Protein AF-A0A7K9EI93-F1 (afdb_monomer)

pLDDT: mean 78.33, std 10.98, range [40.56, 89.69]

Nearest PDB structures (foldseek):
  6aci-assembly1_H  TM=9.810E-01  e=1.826E-06  Homo sapiens
  3ezq-assembly1_B  TM=9.758E-01  e=1.371E-05  Homo sapiens
  3oq9-assembly1_H  TM=9.757E-01  e=1.520E-05  Homo sapiens
  1e41-assembly1_A  TM=8.326E-01  e=1.202E-04  Homo sapiens
  2yqf-assembly1_A  TM=8.133E-01  e=1.514E-03  Homo sapiens

Secondary structure (DSSP, 8-state):
-GGGGTTTS-HHHHHH--SHHHHHHHHHHTTSS-SS--HHHHHHHHHTT-HHHHHHHHHHHHT-S---TT---SSSHHHHHHHHHH--TTHHHHHHHTT--HHHHHHHHHHSTT-HHHHHHHHHHHHHHHHGGG--HHHHHHHHHHTT-HHHHHHHH-

Mean predicted aligned error: 15.19 Å

Radius of gyration: 21.48 Å; Cα contacts (8 Å, |Δi|>4): 102; chains: 1; bounding box: 47×32×57 Å

Sequence (158 aa):
LKFLCCNKIGKRKLESVRSGGELFTILLEQQDIAKDNVVFLEKMLKSIKREDLVSQLKQFVEEGEVNDPDDQPDMHEKPIEVISNNVGRNWKMLMRKLDLSEVQMDRI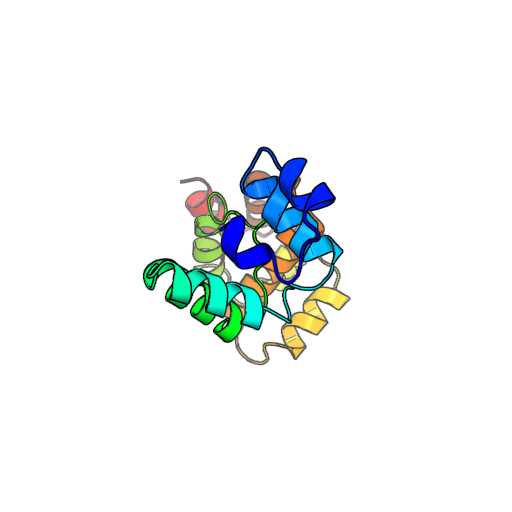VEAYPRDLREQLVQSLREWQRCRGRDAKVTDLIRALRGCEMNLVADKVEQ

Structure (mmCIF, N/CA/C/O backbone):
data_AF-A0A7K9EI93-F1
#
_entry.id   AF-A0A7K9EI93-F1
#
loop_
_atom_site.group_PDB
_atom_site.id
_atom_site.type_symbol
_atom_site.label_atom_id
_atom_site.label_alt_id
_atom_site.label_comp_id
_atom_site.label_asym_id
_atom_site.label_entity_id
_atom_site.label_seq_id
_atom_site.pdbx_PDB_ins_code
_atom_site.Cartn_x
_atom_site.Cartn_y
_atom_site.Cartn_z
_atom_site.occupancy
_atom_site.B_iso_or_equiv
_atom_site.auth_seq_id
_atom_site.auth_comp_id
_atom_site.auth_asym_id
_atom_site.auth_atom_id
_atom_site.pdbx_PDB_model_num
ATOM 1 N N . LEU A 1 1 ? -24.570 1.991 22.392 1.00 75.38 1 LEU A N 1
ATOM 2 C CA . LEU A 1 1 ? -23.432 1.039 22.452 1.00 75.38 1 LEU A CA 1
ATOM 3 C C . LEU A 1 1 ? -23.070 0.663 23.881 1.00 75.38 1 LEU A C 1
ATOM 5 O O . LEU A 1 1 ? -23.164 -0.508 24.199 1.00 75.38 1 LEU A O 1
ATOM 9 N N . LYS A 1 2 ? -22.782 1.628 24.766 1.00 75.31 2 LYS A N 1
ATOM 10 C CA . LYS A 1 2 ? -22.433 1.392 26.183 1.00 75.31 2 LYS A CA 1
ATOM 11 C C . LYS A 1 2 ? -23.310 0.335 26.889 1.00 75.31 2 LYS A C 1
ATOM 13 O O . LYS A 1 2 ? -22.784 -0.623 27.437 1.00 75.31 2 LYS A O 1
ATOM 18 N N . PHE A 1 3 ? -24.637 0.436 26.765 1.00 76.88 3 PHE A N 1
ATOM 19 C CA . PHE A 1 3 ? -25.588 -0.529 27.347 1.00 76.88 3 PHE A CA 1
ATOM 20 C C . PHE A 1 3 ? -25.522 -1.948 26.758 1.00 76.88 3 PHE A C 1
ATOM 22 O O . PHE A 1 3 ? -25.797 -2.918 27.457 1.00 76.88 3 PHE A O 1
ATOM 29 N N . LEU A 1 4 ? -25.140 -2.083 25.488 1.00 75.50 4 LEU A N 1
ATOM 30 C CA . LEU A 1 4 ? -24.998 -3.379 24.815 1.00 75.50 4 LEU A CA 1
ATOM 31 C C . LEU A 1 4 ? -23.742 -4.120 25.295 1.00 75.50 4 LEU A C 1
ATOM 33 O O . LEU A 1 4 ? -23.697 -5.347 25.258 1.00 75.50 4 LEU A O 1
ATOM 37 N N . CYS A 1 5 ? -22.756 -3.380 25.810 1.00 75.81 5 CYS A N 1
ATOM 38 C CA . CYS A 1 5 ? -21.527 -3.933 26.367 1.00 75.81 5 CYS A CA 1
ATOM 39 C C . CYS A 1 5 ? -21.642 -4.307 27.854 1.00 75.81 5 CYS A C 1
ATOM 41 O O . CYS A 1 5 ? -20.703 -4.886 28.383 1.00 75.81 5 CYS A O 1
ATOM 43 N N . CYS A 1 6 ? -22.767 -4.046 28.536 1.00 72.62 6 CYS A N 1
ATOM 44 C CA . CYS A 1 6 ? -22.939 -4.336 29.972 1.00 72.62 6 CYS A CA 1
ATOM 45 C C . CYS A 1 6 ? -22.756 -5.817 30.355 1.00 72.62 6 CYS A C 1
ATOM 47 O O . CYS A 1 6 ? -22.431 -6.109 31.501 1.00 72.62 6 CYS A O 1
ATOM 49 N N . ASN A 1 7 ? -22.984 -6.746 29.420 1.00 73.00 7 ASN A N 1
ATOM 50 C CA . ASN A 1 7 ? -22.792 -8.184 29.653 1.00 73.00 7 ASN A CA 1
ATOM 51 C C . ASN A 1 7 ? -21.321 -8.624 29.557 1.00 73.00 7 ASN A C 1
ATOM 53 O O . ASN A 1 7 ? -20.992 -9.728 29.977 1.00 73.00 7 ASN A O 1
ATOM 57 N N . LYS A 1 8 ? -20.451 -7.788 28.978 1.00 73.19 8 LYS A N 1
ATOM 58 C CA . LYS A 1 8 ? -19.032 -8.088 28.727 1.00 73.19 8 LYS A CA 1
ATOM 59 C C . LYS A 1 8 ? -18.101 -7.198 29.549 1.00 73.19 8 LYS A C 1
ATOM 61 O O . LYS A 1 8 ? -17.145 -7.669 30.156 1.00 73.19 8 LYS A O 1
ATOM 66 N N . ILE A 1 9 ? -18.448 -5.920 29.657 1.00 79.06 9 ILE A N 1
ATOM 67 C CA . ILE A 1 9 ? -17.727 -4.913 30.426 1.00 79.06 9 ILE A CA 1
ATOM 68 C C . ILE A 1 9 ? -18.451 -4.704 31.757 1.00 79.06 9 ILE A C 1
ATOM 70 O O . ILE A 1 9 ? -19.620 -4.314 31.799 1.00 79.06 9 ILE A O 1
ATOM 74 N N . GLY A 1 10 ? -17.740 -4.922 32.863 1.00 79.81 10 GLY A N 1
ATOM 75 C CA . GLY A 1 10 ? -18.282 -4.697 34.203 1.00 79.81 10 GLY A CA 1
ATOM 76 C C . GLY A 1 10 ? -18.684 -3.234 34.436 1.00 79.81 10 GLY A C 1
ATOM 77 O O . GLY A 1 10 ? -17.993 -2.315 33.993 1.00 79.81 10 GLY A O 1
ATOM 78 N N . LYS A 1 11 ? -19.770 -3.012 35.195 1.00 77.25 11 LYS A N 1
ATOM 79 C CA . LYS A 1 11 ? -20.369 -1.682 35.455 1.00 77.25 11 LYS A CA 1
ATOM 80 C C . LYS A 1 11 ? -19.353 -0.591 35.819 1.00 77.25 11 LYS A C 1
ATOM 82 O O . LYS A 1 11 ? -19.435 0.501 35.274 1.00 77.25 11 LYS A O 1
ATOM 87 N N . ARG A 1 12 ? -18.357 -0.900 36.660 1.00 79.12 12 ARG A N 1
ATOM 88 C CA . ARG A 1 12 ? -17.313 0.054 37.084 1.00 79.12 12 ARG A CA 1
ATOM 89 C C . ARG A 1 12 ? -16.453 0.560 35.916 1.00 79.12 12 ARG A C 1
ATOM 91 O O . ARG A 1 12 ? -16.216 1.757 35.816 1.00 79.12 12 ARG A O 1
ATOM 98 N N . LYS A 1 13 ? -16.010 -0.339 35.025 1.00 76.75 13 LYS A N 1
ATOM 99 C CA . LYS A 1 13 ? -15.254 0.026 33.809 1.00 76.75 13 LYS A CA 1
ATOM 100 C C . LYS A 1 13 ? -16.143 0.741 32.804 1.00 76.75 13 LYS A C 1
ATOM 102 O O . LYS A 1 13 ? -15.698 1.643 32.109 1.00 76.75 13 LYS A O 1
ATOM 107 N N . LEU A 1 14 ? -17.410 0.350 32.730 1.00 79.25 14 LEU A N 1
ATOM 108 C CA . LEU A 1 14 ? -18.353 1.006 31.847 1.00 79.25 14 LEU A CA 1
ATOM 109 C C . LEU A 1 14 ? -18.559 2.463 32.284 1.00 79.25 14 LEU A C 1
ATOM 111 O O . LEU A 1 14 ? -18.463 3.361 31.461 1.00 79.25 14 LEU A O 1
ATOM 115 N N . GLU A 1 15 ? -18.770 2.736 33.570 1.00 80.81 15 GLU A N 1
ATOM 116 C CA . GLU A 1 15 ? -18.929 4.102 34.089 1.00 80.81 15 GLU A CA 1
ATOM 117 C C . GLU A 1 15 ? -17.720 5.003 33.813 1.00 80.81 15 GLU A C 1
ATOM 119 O O . GLU A 1 15 ? -17.924 6.171 33.485 1.00 80.81 15 GLU A O 1
ATOM 124 N N . SER A 1 16 ? -16.496 4.463 33.829 1.00 82.69 16 SER A N 1
ATOM 125 C CA . SER A 1 16 ? -15.290 5.236 33.506 1.00 82.69 16 SER A CA 1
ATOM 126 C C . SER A 1 16 ? -15.163 5.632 32.031 1.00 82.69 16 SER A C 1
ATOM 128 O O . SER A 1 16 ? -14.449 6.585 31.742 1.00 82.69 16 SER A O 1
ATOM 130 N N . VAL A 1 17 ? -15.858 4.953 31.111 1.00 82.44 17 VAL A N 1
ATOM 131 C CA . VAL A 1 17 ? -15.813 5.262 29.671 1.00 82.44 17 VAL A CA 1
ATOM 132 C C . VAL A 1 17 ? -16.542 6.571 29.375 1.00 82.44 17 VAL A C 1
ATOM 134 O O . VAL A 1 17 ? -17.765 6.662 29.564 1.00 82.44 17 VAL A O 1
ATOM 137 N N . ARG A 1 18 ? -15.807 7.557 28.853 1.00 79.88 18 ARG A N 1
ATOM 138 C CA . ARG A 1 18 ? -16.308 8.894 28.489 1.00 79.88 18 ARG A CA 1
ATOM 139 C C . ARG A 1 18 ? -16.523 9.067 26.987 1.00 79.88 18 ARG A C 1
ATOM 141 O O . ARG A 1 18 ? -17.350 9.885 26.595 1.00 79.88 18 ARG A O 1
ATOM 148 N N . SER A 1 19 ? -15.832 8.282 26.161 1.00 83.69 19 SER A N 1
ATOM 149 C CA . SER A 1 19 ? -1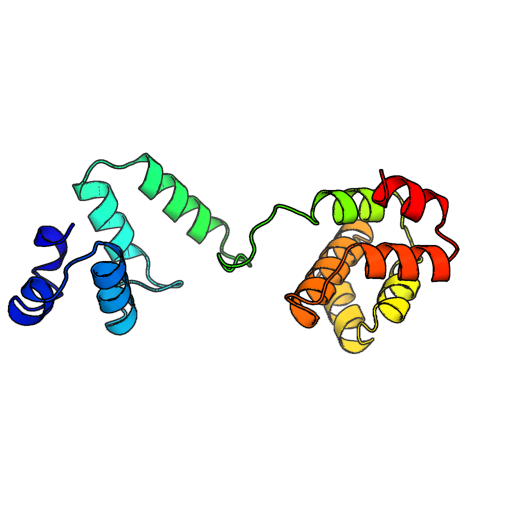5.922 8.337 24.696 1.00 83.69 19 SER A CA 1
ATOM 150 C C . SER A 1 19 ? -16.277 6.982 24.082 1.00 83.69 19 SER A C 1
ATOM 152 O O . SER A 1 19 ? -15.997 5.927 24.646 1.00 83.69 19 SER A O 1
ATOM 154 N N . GLY A 1 20 ? -16.877 7.002 22.888 1.00 78.06 20 GLY A N 1
ATOM 155 C CA . GLY A 1 20 ? -17.092 5.791 22.094 1.00 78.06 20 GLY A CA 1
ATOM 156 C C . GLY A 1 20 ? -15.780 5.087 21.740 1.00 78.06 20 GLY A C 1
ATOM 157 O O . GLY A 1 20 ? -15.738 3.865 21.774 1.00 78.06 20 GLY A O 1
ATOM 158 N N . GLY A 1 21 ? -14.703 5.842 21.488 1.00 80.25 21 GLY A N 1
ATOM 159 C CA . GLY A 1 21 ? -13.379 5.282 21.190 1.00 80.25 21 GLY A CA 1
ATOM 160 C C . GLY A 1 21 ? -12.824 4.444 22.343 1.00 80.25 21 GLY A C 1
ATOM 161 O O . GLY A 1 21 ? -12.456 3.295 22.136 1.00 80.25 21 GLY A O 1
ATOM 162 N N . GLU A 1 22 ? -12.887 4.963 23.573 1.00 82.12 22 GLU A N 1
ATOM 163 C CA . GLU A 1 22 ? -12.467 4.237 24.783 1.00 82.12 22 GLU A CA 1
ATOM 164 C C . GLU A 1 22 ? -13.247 2.928 24.979 1.00 82.12 22 GLU A C 1
ATOM 166 O O . GLU A 1 22 ? -12.691 1.934 25.440 1.00 82.12 22 GLU A O 1
ATOM 171 N N . LEU A 1 23 ? -14.533 2.901 24.603 1.00 84.56 23 LEU A N 1
ATOM 172 C CA . LEU A 1 23 ? -15.333 1.676 24.647 1.00 84.56 23 LEU A CA 1
ATOM 173 C C . LEU A 1 23 ? -14.747 0.600 23.725 1.00 84.56 23 LEU A C 1
ATOM 175 O O . LEU A 1 23 ? -14.643 -0.554 24.132 1.00 84.56 23 LEU A O 1
ATOM 179 N N . PHE A 1 24 ? -14.377 0.973 22.498 1.00 84.19 24 PHE A N 1
ATOM 180 C CA . PHE A 1 24 ? -13.771 0.052 21.536 1.00 84.19 24 PHE A CA 1
ATOM 181 C C . PHE A 1 24 ? -12.357 -0.359 21.951 1.00 84.19 24 PHE A C 1
ATOM 183 O O . PHE A 1 24 ? -12.024 -1.531 21.816 1.00 84.19 24 PHE A O 1
ATOM 190 N N . THR A 1 25 ? -11.568 0.545 22.540 1.00 82.62 25 THR A N 1
ATOM 191 C CA . THR A 1 25 ? -10.257 0.210 23.119 1.00 82.62 25 THR A CA 1
ATOM 192 C C . THR A 1 25 ? -10.383 -0.871 24.190 1.00 82.62 25 THR A C 1
ATOM 194 O O . THR A 1 25 ? -9.671 -1.866 24.132 1.00 82.62 25 THR A O 1
ATOM 197 N N . ILE A 1 26 ? -11.341 -0.746 25.116 1.00 82.88 26 ILE A N 1
ATOM 198 C CA . ILE A 1 26 ? -11.564 -1.767 26.153 1.00 82.88 26 ILE A CA 1
ATOM 199 C C . ILE A 1 26 ? -11.995 -3.103 25.536 1.00 82.88 26 ILE A C 1
ATOM 201 O O . ILE A 1 26 ? -11.544 -4.155 25.979 1.00 82.88 26 ILE A O 1
ATOM 205 N N . LEU A 1 27 ? -12.860 -3.085 24.518 1.00 83.12 27 LEU A N 1
ATOM 206 C CA . LEU A 1 27 ? -13.295 -4.312 23.841 1.00 83.12 27 LEU A CA 1
ATOM 207 C C . LEU A 1 27 ? -12.143 -5.007 23.097 1.00 83.12 27 LEU A C 1
ATOM 209 O O . LEU A 1 27 ? -12.100 -6.236 23.084 1.00 83.12 27 LEU A O 1
ATOM 213 N N . LEU A 1 28 ? -11.215 -4.236 22.519 1.00 81.38 28 LEU A N 1
ATOM 214 C CA . LEU A 1 28 ? -9.986 -4.745 21.900 1.00 81.38 28 LEU A CA 1
ATOM 215 C C . LEU A 1 28 ? -9.041 -5.340 22.952 1.00 81.38 28 LEU A C 1
ATOM 217 O O . LEU A 1 28 ? -8.561 -6.457 22.785 1.00 81.38 28 LEU A O 1
ATOM 221 N N . GLU A 1 29 ? -8.823 -4.639 24.070 1.00 81.12 29 GLU A N 1
ATOM 222 C CA . GLU A 1 29 ? -7.992 -5.122 25.184 1.00 81.12 29 GLU A CA 1
ATOM 223 C C . GLU A 1 29 ? -8.524 -6.426 25.794 1.00 81.12 29 GLU A C 1
ATOM 225 O O . GLU A 1 29 ? -7.748 -7.278 26.221 1.00 81.12 29 GLU A O 1
ATOM 230 N N . GLN A 1 30 ? -9.848 -6.592 25.845 1.00 82.31 30 GLN A N 1
ATOM 231 C CA . GLN A 1 30 ? -10.496 -7.807 26.345 1.00 82.31 30 GLN A CA 1
ATOM 232 C C . GLN A 1 30 ? -10.617 -8.919 25.289 1.00 82.31 30 GLN A C 1
ATOM 234 O O . GLN A 1 30 ? -11.156 -9.977 25.609 1.00 82.31 30 GLN A O 1
ATOM 239 N N . GLN A 1 31 ? -10.132 -8.697 24.058 1.00 76.44 31 GLN A N 1
ATOM 240 C CA . GLN A 1 31 ? -10.287 -9.593 22.899 1.00 76.44 31 GLN A CA 1
ATOM 241 C C . GLN A 1 31 ? -11.748 -9.963 22.574 1.00 76.44 31 GLN A C 1
ATOM 243 O O . GLN A 1 31 ? -12.026 -10.964 21.912 1.00 76.44 31 GLN A O 1
ATOM 248 N N . ASP A 1 32 ? -12.708 -9.146 23.017 1.00 78.62 32 ASP A N 1
ATOM 249 C CA . ASP A 1 32 ? -14.122 -9.319 22.673 1.00 78.62 32 ASP A CA 1
ATOM 250 C C . ASP A 1 32 ? -14.402 -8.866 21.231 1.00 78.62 32 ASP A C 1
ATOM 252 O O . ASP A 1 32 ? -15.351 -9.347 20.608 1.00 78.62 32 ASP A O 1
ATOM 256 N N . ILE A 1 33 ? -13.577 -7.957 20.701 1.00 83.25 33 ILE A N 1
ATOM 257 C CA . ILE A 1 33 ? -13.479 -7.645 19.273 1.00 83.25 33 ILE A CA 1
ATOM 258 C C . ILE A 1 33 ? -12.010 -7.733 18.857 1.00 83.25 33 ILE A C 1
ATOM 260 O O . ILE A 1 33 ? -11.140 -7.232 19.563 1.00 83.25 33 ILE A O 1
ATOM 264 N N . ALA A 1 34 ? -11.729 -8.365 17.724 1.00 75.81 34 ALA A N 1
ATOM 265 C CA . ALA A 1 34 ? -10.391 -8.466 17.147 1.00 75.81 34 ALA A CA 1
ATOM 266 C C . ALA A 1 34 ? -10.487 -8.588 15.619 1.00 75.81 34 ALA A C 1
ATOM 268 O O . ALA A 1 34 ? -11.580 -8.771 15.080 1.00 75.81 34 ALA A O 1
ATOM 269 N N . LYS A 1 35 ? -9.350 -8.491 14.917 1.00 72.06 35 LYS A N 1
ATOM 270 C CA . LYS A 1 35 ? -9.286 -8.607 13.446 1.00 72.06 35 LYS A CA 1
ATOM 271 C C . LYS A 1 35 ? -9.862 -9.939 12.948 1.00 72.06 35 LYS A C 1
ATOM 273 O O . LYS A 1 35 ? -10.528 -9.986 11.924 1.00 72.06 35 LYS A O 1
ATOM 278 N N . ASP A 1 36 ? -9.629 -10.995 13.711 1.00 68.75 36 ASP A N 1
ATOM 279 C CA . ASP A 1 36 ? -10.103 -12.363 13.516 1.00 68.75 36 ASP A CA 1
ATOM 280 C C . ASP A 1 36 ? -11.453 -12.647 14.204 1.00 68.75 36 ASP A C 1
ATOM 282 O O . ASP A 1 36 ? -12.110 -13.642 13.900 1.00 68.75 36 ASP A O 1
ATOM 286 N N . ASN A 1 37 ? -11.908 -11.767 15.103 1.00 75.12 37 ASN A N 1
ATOM 287 C CA . ASN A 1 37 ? -13.144 -11.938 15.864 1.00 75.12 37 ASN A CA 1
ATOM 288 C C . ASN A 1 37 ? -14.026 -10.683 15.827 1.00 75.12 37 ASN A C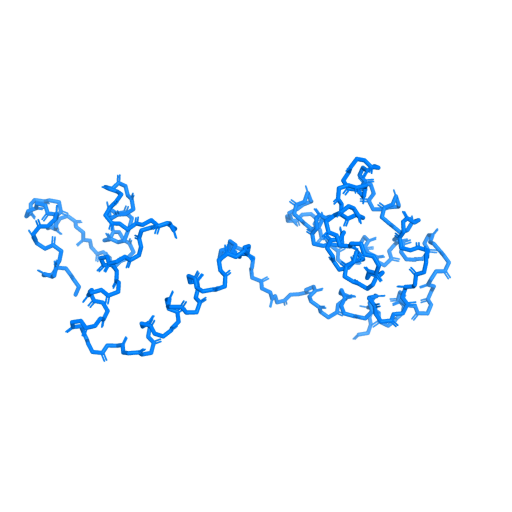 1
ATOM 290 O O . ASN A 1 37 ? -14.042 -9.866 16.751 1.00 75.12 37 ASN A O 1
ATOM 294 N N . VAL A 1 38 ? -14.8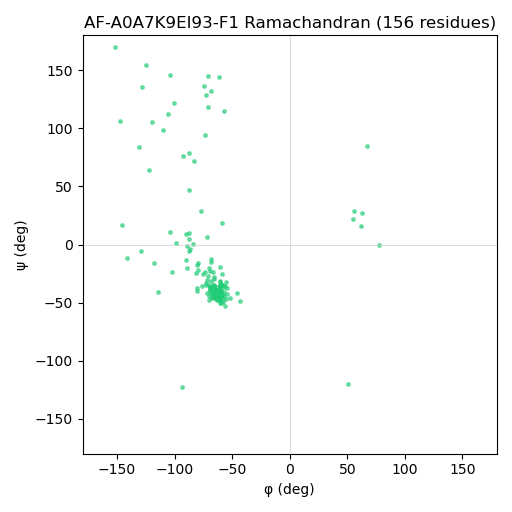25 -10.559 14.767 1.00 82.00 38 VAL A N 1
ATOM 295 C CA . VAL A 1 38 ? -15.780 -9.450 14.596 1.00 82.00 38 VAL A CA 1
ATOM 296 C C . VAL A 1 38 ? -17.220 -9.806 14.981 1.00 82.00 38 VAL A C 1
ATOM 298 O O . VAL A 1 38 ? -18.120 -8.975 14.862 1.00 82.00 38 VAL A O 1
ATOM 301 N N . VAL A 1 39 ? -17.475 -11.032 15.449 1.00 81.94 39 VAL A N 1
ATOM 302 C CA . VAL A 1 39 ? -18.836 -11.564 15.669 1.00 81.94 39 VAL A CA 1
ATOM 303 C C . VAL A 1 39 ? -19.614 -10.708 16.670 1.00 81.94 39 VAL A C 1
ATOM 305 O O . VAL A 1 39 ? -20.800 -10.411 16.492 1.00 81.94 39 VAL A O 1
ATOM 308 N N . PHE A 1 40 ? -18.938 -10.275 17.734 1.00 83.50 40 PHE A N 1
ATOM 309 C CA . PHE A 1 40 ? -19.544 -9.415 18.743 1.00 83.50 40 PHE A CA 1
ATOM 310 C C . PHE A 1 40 ? -19.843 -8.014 18.197 1.00 83.50 40 PHE A C 1
ATOM 312 O O . PHE A 1 40 ? -20.927 -7.476 18.445 1.00 83.50 40 PHE A O 1
ATOM 319 N N . LEU A 1 41 ? -18.915 -7.451 17.417 1.00 84.94 41 LEU A N 1
ATOM 320 C CA . LEU A 1 41 ? -19.081 -6.150 16.778 1.00 84.94 41 LEU A CA 1
ATOM 321 C C . LEU A 1 41 ? -20.267 -6.166 15.807 1.00 84.94 41 LEU A C 1
ATOM 323 O O . LEU A 1 41 ? -21.130 -5.293 15.881 1.00 84.94 41 LEU A O 1
ATOM 327 N N . GLU A 1 42 ? -20.385 -7.207 14.981 1.00 83.81 42 GLU A N 1
ATOM 328 C CA . GLU A 1 42 ? -21.496 -7.377 14.043 1.00 83.81 42 GLU A CA 1
ATOM 329 C C . GLU A 1 42 ? -22.846 -7.438 14.776 1.00 83.81 42 GLU A C 1
ATOM 331 O O . GLU A 1 42 ? -23.800 -6.750 14.407 1.00 83.81 42 GLU A O 1
ATOM 336 N N . LYS A 1 43 ? -22.934 -8.211 15.867 1.00 84.50 43 LYS A N 1
ATOM 337 C CA . LYS A 1 43 ? -24.153 -8.305 16.685 1.00 84.50 43 LYS A CA 1
ATOM 338 C C . LYS A 1 43 ? -24.529 -6.957 17.303 1.00 84.50 43 LYS A C 1
ATOM 340 O O . LYS A 1 43 ? -25.712 -6.608 17.357 1.00 84.50 43 LYS A O 1
ATOM 345 N N . MET A 1 44 ? -23.536 -6.191 17.750 1.00 85.00 44 MET A N 1
ATOM 346 C CA . MET A 1 44 ? -23.744 -4.855 18.301 1.00 85.00 44 MET A CA 1
ATOM 347 C C . MET A 1 44 ? -24.275 -3.892 17.234 1.00 85.00 44 MET A C 1
ATOM 349 O O . MET A 1 44 ? -25.272 -3.211 17.479 1.00 85.00 44 MET A O 1
ATOM 353 N N . LEU A 1 45 ? -23.676 -3.892 16.040 1.00 86.25 45 LEU A N 1
ATOM 354 C CA . LEU A 1 45 ? -24.090 -3.061 14.907 1.00 86.25 45 LEU A CA 1
ATOM 355 C C . LEU A 1 45 ? -25.494 -3.430 14.387 1.00 86.25 45 LEU A C 1
ATOM 357 O O . LEU A 1 45 ? -26.312 -2.547 14.122 1.00 86.25 45 LEU A O 1
ATOM 361 N N . LYS A 1 46 ? -25.837 -4.725 14.361 1.00 85.56 46 LYS A N 1
ATOM 362 C CA . LYS A 1 46 ? -27.205 -5.190 14.064 1.00 85.56 46 LYS A CA 1
ATOM 363 C C . LYS A 1 46 ? -28.217 -4.694 15.096 1.00 85.56 46 LYS A C 1
ATOM 365 O O . LYS A 1 46 ? -29.298 -4.244 14.732 1.00 85.56 46 LYS A O 1
ATOM 370 N N . SER A 1 47 ? -27.870 -4.723 16.386 1.00 84.56 47 SER A N 1
ATOM 371 C CA . SER A 1 47 ? -28.786 -4.283 17.452 1.00 84.56 47 SER A CA 1
ATOM 372 C C . SER A 1 47 ? -29.102 -2.782 17.412 1.00 84.56 47 SER A C 1
ATOM 374 O O . SER A 1 47 ? -30.194 -2.378 17.801 1.00 84.56 47 SER A O 1
ATOM 376 N N . ILE A 1 48 ? -28.182 -1.959 16.895 1.00 84.75 48 ILE A N 1
ATOM 377 C CA . ILE A 1 48 ? -28.406 -0.522 16.674 1.00 84.75 48 ILE A CA 1
ATOM 378 C C . ILE A 1 48 ? -29.047 -0.219 15.308 1.00 84.75 48 ILE A C 1
ATOM 380 O O . ILE A 1 48 ? -29.198 0.953 14.973 1.00 84.75 48 ILE A O 1
ATOM 384 N N . LYS A 1 49 ? -29.410 -1.249 14.525 1.00 81.44 49 LYS A N 1
ATOM 385 C CA . LYS A 1 49 ? -29.969 -1.145 13.165 1.00 81.44 49 LYS A CA 1
ATOM 386 C C . LYS A 1 49 ? -29.098 -0.355 12.175 1.00 81.44 49 LYS A C 1
ATOM 388 O O . LYS A 1 49 ? -29.623 0.240 11.239 1.00 81.44 49 LYS A O 1
ATOM 393 N N . ARG A 1 50 ? -27.776 -0.338 12.366 1.00 81.81 50 ARG A N 1
ATOM 394 C CA . ARG A 1 50 ? -26.835 0.242 11.395 1.00 81.81 50 ARG A CA 1
ATOM 395 C C . ARG A 1 50 ? -26.343 -0.828 10.435 1.00 81.81 50 ARG A C 1
ATOM 397 O O . ARG A 1 50 ? -25.247 -1.365 10.585 1.00 81.81 50 ARG A O 1
ATOM 404 N N . GLU A 1 51 ? -27.206 -1.184 9.492 1.00 79.62 51 GLU A N 1
ATOM 405 C CA . GLU A 1 51 ? -26.906 -2.190 8.466 1.00 79.62 51 GLU A CA 1
ATOM 406 C C . GLU A 1 51 ? -25.809 -1.731 7.493 1.00 79.62 51 GLU A C 1
ATOM 408 O O . GLU A 1 51 ? -25.088 -2.563 6.943 1.00 79.62 51 GLU A O 1
ATOM 413 N N . ASP A 1 52 ? -25.623 -0.415 7.358 1.00 82.88 52 ASP A N 1
ATOM 414 C CA . ASP A 1 52 ? -24.511 0.225 6.654 1.00 82.88 52 ASP A CA 1
ATOM 415 C C . ASP A 1 52 ? -23.158 -0.234 7.217 1.00 82.88 52 ASP A C 1
ATOM 417 O O . ASP A 1 52 ? -22.326 -0.779 6.492 1.00 82.88 52 ASP A O 1
ATOM 421 N N . LEU A 1 53 ? -22.973 -0.118 8.533 1.00 82.38 53 LEU A N 1
ATOM 422 C CA . LEU A 1 53 ? -21.728 -0.511 9.195 1.00 82.38 53 LEU A CA 1
ATOM 423 C C . LEU A 1 53 ? -21.550 -2.032 9.255 1.00 82.38 53 LEU A C 1
ATOM 425 O O . LEU A 1 53 ? -20.426 -2.520 9.233 1.00 82.38 53 LEU A O 1
ATOM 429 N N . VAL A 1 54 ? -22.646 -2.797 9.322 1.00 83.38 54 VAL A N 1
ATOM 430 C CA . VAL A 1 54 ? -22.590 -4.268 9.231 1.00 83.38 54 VAL A CA 1
ATOM 431 C C . VAL A 1 54 ? -22.082 -4.700 7.859 1.00 83.38 54 VAL A C 1
ATOM 433 O O . VAL A 1 54 ? -21.286 -5.629 7.773 1.00 83.38 54 VAL A O 1
ATOM 436 N N . SER A 1 55 ? -22.528 -4.032 6.796 1.00 81.56 55 SER A N 1
ATOM 437 C CA . SER A 1 55 ? -22.100 -4.336 5.429 1.00 81.56 55 SER A CA 1
ATOM 438 C C . SER A 1 55 ? -20.622 -4.002 5.229 1.00 81.56 55 SER A C 1
ATOM 440 O O . SER A 1 55 ? -19.887 -4.840 4.718 1.00 81.56 55 SER A O 1
ATOM 442 N N . GLN A 1 56 ? -20.164 -2.849 5.734 1.00 80.38 56 GLN A N 1
ATOM 443 C CA . GLN A 1 56 ? -18.740 -2.483 5.734 1.00 80.38 56 GLN A CA 1
ATOM 444 C C . GLN A 1 56 ? -17.884 -3.474 6.531 1.00 80.38 56 GLN A C 1
ATOM 446 O O . GLN A 1 56 ? -16.810 -3.863 6.090 1.00 80.38 56 GLN A O 1
ATOM 451 N N . LEU A 1 57 ? -18.369 -3.928 7.690 1.00 81.38 57 LEU A N 1
ATOM 452 C CA . LEU A 1 57 ? -17.659 -4.915 8.502 1.00 81.38 57 LEU A CA 1
ATOM 453 C C . LEU A 1 57 ? -17.561 -6.276 7.802 1.00 81.38 57 LEU A C 1
ATOM 455 O O . LEU A 1 57 ? -16.546 -6.953 7.919 1.00 81.38 57 LEU A O 1
ATOM 459 N N . LYS A 1 58 ? -18.610 -6.688 7.084 1.00 78.25 58 LYS A N 1
ATOM 460 C CA . LYS A 1 58 ? -18.594 -7.925 6.298 1.00 78.25 58 LYS A CA 1
ATOM 461 C C . LYS A 1 58 ? -17.635 -7.832 5.123 1.00 78.25 58 LYS A C 1
ATOM 463 O O . LYS A 1 58 ? -16.851 -8.754 4.962 1.00 78.25 58 LYS A O 1
ATOM 468 N N . GLN A 1 59 ? -17.657 -6.723 4.382 1.00 75.94 59 GLN A N 1
ATOM 469 C CA . GLN A 1 59 ? -16.675 -6.452 3.329 1.00 75.94 59 GLN A CA 1
ATOM 470 C C . GLN A 1 59 ? -15.255 -6.527 3.887 1.00 75.94 59 GLN A C 1
ATOM 472 O O . GLN A 1 59 ? -14.450 -7.275 3.363 1.00 75.94 59 GLN A O 1
ATOM 477 N N . PHE A 1 60 ? -14.987 -5.897 5.033 1.00 73.38 60 PHE A N 1
ATOM 478 C CA . PHE A 1 60 ? -13.677 -5.953 5.687 1.00 73.38 60 PHE A CA 1
ATOM 479 C C . PHE A 1 60 ? -13.210 -7.378 6.053 1.00 73.38 60 PHE A C 1
ATOM 481 O O . PHE A 1 60 ? -12.019 -7.670 6.009 1.00 73.38 60 PHE A O 1
ATOM 488 N N . VAL A 1 61 ? -14.126 -8.275 6.435 1.00 70.75 61 VAL A N 1
ATOM 489 C CA . VAL A 1 61 ? -13.792 -9.680 6.746 1.00 70.75 61 VAL A CA 1
ATOM 490 C C . VAL A 1 61 ? -13.664 -10.538 5.490 1.00 70.75 61 VAL A C 1
ATOM 492 O O . VAL A 1 61 ? -12.830 -11.439 5.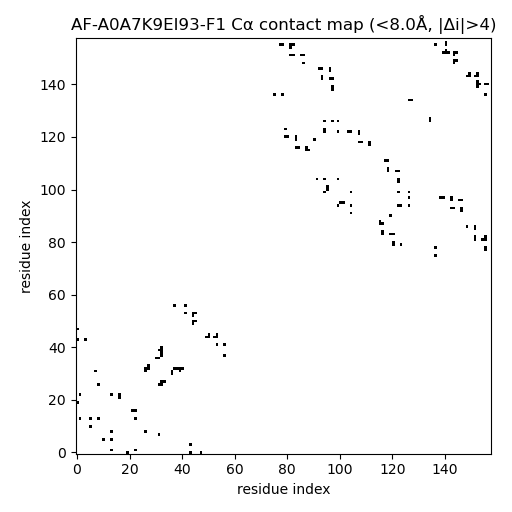445 1.00 70.75 61 VAL A O 1
ATOM 495 N N . GLU A 1 62 ? -14.511 -10.291 4.495 1.00 66.69 62 GLU A N 1
ATOM 496 C CA . GLU A 1 62 ? -14.534 -11.017 3.223 1.00 66.69 62 GLU A CA 1
ATOM 497 C C . GLU A 1 62 ? -13.329 -10.635 2.347 1.00 66.69 62 GLU A C 1
ATOM 499 O O . GLU A 1 62 ? -12.731 -11.494 1.708 1.00 66.69 62 GLU A O 1
ATOM 504 N N . GLU A 1 63 ? -12.875 -9.384 2.440 1.00 59.69 63 GLU A N 1
ATOM 505 C CA . GLU A 1 63 ? -11.609 -8.857 1.911 1.00 59.69 63 GLU A CA 1
ATOM 506 C C . GLU A 1 63 ? -10.401 -9.246 2.789 1.00 59.69 63 GLU A C 1
ATOM 508 O O . GLU A 1 63 ? -9.413 -8.521 2.850 1.00 59.69 63 GLU A O 1
ATOM 513 N N . GLY A 1 64 ? -10.466 -10.386 3.486 1.00 49.97 64 GLY A N 1
ATOM 514 C CA . GLY A 1 64 ? -9.524 -10.872 4.503 1.00 49.97 64 GLY A CA 1
ATOM 515 C C . GLY A 1 64 ? -8.052 -11.069 4.097 1.00 49.97 64 GLY A C 1
ATOM 516 O O . GLY A 1 64 ? -7.317 -11.729 4.830 1.00 49.97 64 GLY A O 1
ATOM 517 N N . GLU A 1 65 ? -7.577 -10.470 3.008 1.00 50.25 65 GLU A N 1
ATOM 518 C CA . GLU A 1 65 ? -6.160 -10.261 2.735 1.00 50.25 65 GLU A CA 1
ATOM 519 C C . GLU A 1 65 ? -5.842 -8.764 2.600 1.00 50.25 65 GLU A C 1
ATOM 521 O O . GLU A 1 65 ? -6.075 -8.126 1.582 1.00 50.25 65 GLU A O 1
ATOM 526 N N . VAL A 1 66 ? -5.205 -8.257 3.661 1.00 48.31 66 VAL A N 1
ATOM 527 C CA . VAL A 1 66 ? -4.396 -7.029 3.697 1.00 48.31 66 VAL A CA 1
ATOM 528 C C . VAL A 1 66 ? -5.167 -5.725 3.495 1.00 48.31 66 VAL A C 1
ATOM 530 O O . VAL A 1 66 ? -5.106 -5.149 2.426 1.00 48.31 66 VAL A O 1
ATOM 533 N N . ASN A 1 67 ? -5.748 -5.174 4.565 1.00 41.97 67 ASN A N 1
ATOM 534 C CA . ASN A 1 67 ? -5.782 -3.718 4.754 1.00 41.97 67 ASN A CA 1
ATOM 535 C C . ASN A 1 67 ? -5.724 -3.390 6.254 1.00 41.97 67 ASN A C 1
ATOM 537 O O . ASN A 1 67 ? -6.663 -3.636 7.014 1.00 41.97 67 ASN A O 1
ATOM 541 N N . ASP A 1 68 ? -4.566 -2.898 6.694 1.00 42.47 68 ASP A N 1
ATOM 542 C CA . ASP A 1 68 ? -4.429 -2.190 7.963 1.00 42.47 68 ASP A CA 1
ATOM 543 C C . ASP A 1 68 ? -5.083 -0.805 7.793 1.00 42.47 68 ASP A C 1
ATOM 545 O O . ASP A 1 68 ? -4.757 -0.105 6.839 1.00 42.47 68 ASP A O 1
ATOM 549 N N . PRO A 1 69 ? -5.990 -0.372 8.683 1.00 45.59 69 PRO A N 1
ATOM 550 C CA . PRO A 1 69 ? -6.715 0.894 8.541 1.00 45.59 69 PRO A CA 1
ATOM 551 C C . PRO A 1 69 ? -5.862 2.161 8.772 1.00 45.59 69 PRO A C 1
ATOM 553 O O . PRO A 1 69 ? -6.417 3.257 8.783 1.00 45.59 69 PRO A O 1
ATOM 556 N N . ASP A 1 70 ? -4.540 2.031 8.952 1.00 44.78 70 ASP A N 1
ATOM 557 C CA . ASP A 1 70 ? -3.586 3.156 8.882 1.00 44.78 70 ASP A CA 1
ATOM 558 C C . ASP A 1 70 ? -3.093 3.412 7.441 1.00 44.78 70 ASP A C 1
ATOM 560 O O . ASP A 1 70 ? -2.419 4.406 7.178 1.00 44.78 70 ASP A O 1
ATOM 564 N N . ASP A 1 71 ? -3.466 2.553 6.483 1.00 46.22 71 ASP A N 1
ATOM 565 C CA . ASP A 1 71 ? -3.229 2.763 5.054 1.00 46.22 71 ASP A CA 1
ATOM 566 C C . ASP A 1 71 ? -4.348 3.655 4.490 1.00 46.22 71 ASP A C 1
ATOM 568 O O . ASP A 1 71 ? -5.273 3.204 3.816 1.00 46.22 71 ASP A O 1
ATOM 572 N N . GLN A 1 72 ? -4.322 4.947 4.838 1.00 40.56 72 GLN A N 1
ATOM 573 C CA . GLN A 1 72 ? -5.100 5.955 4.114 1.00 40.56 72 GLN A CA 1
ATOM 574 C C . GLN A 1 72 ? -4.694 5.916 2.628 1.00 40.56 72 GLN A C 1
ATOM 576 O O . GLN A 1 72 ? -3.569 6.310 2.298 1.00 40.56 72 GLN A O 1
ATOM 581 N N . PRO A 1 73 ? -5.591 5.542 1.700 1.00 44.66 73 PRO A N 1
ATOM 582 C CA . PRO A 1 73 ? -5.298 5.568 0.281 1.00 44.66 73 PRO A CA 1
ATOM 583 C C . PRO A 1 73 ? -5.639 6.967 -0.223 1.00 44.66 73 PRO A C 1
ATOM 585 O O . PRO A 1 73 ? -6.728 7.186 -0.737 1.00 44.66 73 PRO A O 1
ATOM 588 N N . ASP A 1 74 ? -4.776 7.965 -0.008 1.00 43.22 74 ASP A N 1
ATOM 589 C CA . ASP A 1 74 ? -5.125 9.300 -0.530 1.00 43.22 74 ASP A CA 1
ATOM 590 C C . ASP A 1 74 ? -3.972 10.174 -1.025 1.00 43.22 74 ASP A C 1
ATOM 592 O O . ASP A 1 74 ? -4.131 11.371 -1.248 1.00 43.22 74 ASP A O 1
ATOM 596 N N . MET A 1 75 ? -2.794 9.599 -1.288 1.00 48.41 75 MET A N 1
ATOM 597 C CA . MET A 1 75 ? -1.782 10.355 -2.046 1.00 48.41 75 MET A CA 1
ATOM 598 C C . MET A 1 75 ? -0.964 9.557 -3.064 1.00 48.41 75 MET A C 1
ATOM 600 O O . MET A 1 75 ? -0.281 10.165 -3.891 1.00 48.41 75 MET A O 1
ATOM 604 N N . HIS A 1 76 ? -1.020 8.218 -3.061 1.00 54.25 76 HIS A N 1
ATOM 605 C CA . HIS A 1 76 ? -0.092 7.406 -3.865 1.00 54.25 76 HIS A CA 1
ATOM 606 C C . HIS A 1 76 ? -0.719 6.322 -4.759 1.00 54.25 76 HIS A C 1
ATOM 608 O O . HIS A 1 76 ? 0.009 5.762 -5.579 1.00 54.25 76 HIS A O 1
ATOM 614 N N . GLU A 1 77 ? -2.034 6.073 -4.707 1.00 62.97 77 GLU A N 1
ATOM 615 C CA . GLU A 1 77 ? -2.674 5.123 -5.639 1.00 62.97 77 GLU A CA 1
ATOM 616 C C . GLU A 1 77 ? -2.534 5.563 -7.102 1.00 62.97 77 GLU A C 1
ATOM 618 O O . GLU A 1 77 ? -2.186 4.750 -7.956 1.00 62.97 77 GLU A O 1
ATOM 623 N N . LYS A 1 78 ? -2.694 6.863 -7.389 1.00 70.62 78 LYS A N 1
ATOM 624 C CA . LYS A 1 78 ? -2.535 7.406 -8.749 1.00 70.62 78 LYS A CA 1
ATOM 625 C C . LYS A 1 78 ? -1.119 7.177 -9.312 1.00 70.62 78 LYS A C 1
ATOM 627 O O . LYS A 1 78 ? -1.016 6.619 -10.404 1.00 70.62 78 LYS A O 1
ATOM 632 N N . PRO A 1 79 ? -0.024 7.523 -8.596 1.00 75.94 79 PRO A N 1
ATOM 633 C CA . PRO A 1 79 ? 1.329 7.148 -8.998 1.00 75.94 79 PRO A CA 1
ATOM 634 C C . PRO A 1 79 ? 1.494 5.655 -9.276 1.00 75.94 79 PRO A C 1
ATOM 636 O O . PRO A 1 79 ? 2.067 5.296 -10.302 1.00 75.94 79 PRO A O 1
ATOM 639 N N . ILE A 1 80 ? 0.984 4.784 -8.399 1.00 80.50 80 ILE A N 1
ATOM 640 C CA . ILE A 1 80 ? 1.117 3.333 -8.571 1.00 80.50 80 ILE A CA 1
ATOM 641 C C . ILE A 1 80 ? 0.399 2.883 -9.837 1.00 80.50 80 ILE A C 1
ATOM 643 O O . ILE A 1 80 ? 0.997 2.172 -10.640 1.00 80.50 80 ILE A O 1
ATOM 647 N N . GLU A 1 81 ? -0.837 3.316 -10.067 1.00 79.44 81 GLU A N 1
ATOM 648 C CA . GLU A 1 81 ? -1.604 2.936 -11.252 1.00 79.44 81 GLU A CA 1
ATOM 649 C C . GLU A 1 81 ? -0.924 3.412 -12.547 1.00 79.44 81 GLU A C 1
ATOM 651 O O . GLU A 1 81 ? -0.748 2.634 -13.491 1.00 79.44 81 GLU A O 1
ATOM 656 N N . VAL A 1 82 ? -0.461 4.665 -12.576 1.00 83.56 82 VAL A N 1
ATOM 657 C CA . VAL A 1 82 ? 0.270 5.234 -13.718 1.00 83.56 82 VAL A CA 1
ATOM 658 C C . VAL A 1 82 ? 1.551 4.446 -13.988 1.00 83.56 82 VAL A C 1
ATOM 660 O O . VAL A 1 82 ? 1.812 4.077 -15.135 1.00 83.56 82 VAL A O 1
ATOM 663 N N . ILE A 1 83 ? 2.333 4.134 -12.954 1.00 84.25 83 ILE A N 1
ATOM 664 C CA . ILE A 1 83 ? 3.564 3.345 -13.089 1.00 84.25 83 ILE A CA 1
ATOM 665 C C . ILE A 1 83 ? 3.234 1.934 -13.586 1.00 84.25 83 ILE A C 1
ATOM 667 O O . ILE A 1 83 ? 3.849 1.468 -14.540 1.00 84.25 83 ILE A O 1
ATOM 671 N N . SER A 1 84 ? 2.210 1.294 -13.024 1.00 83.12 84 SER A N 1
ATOM 672 C CA . SER A 1 84 ? 1.780 -0.066 -13.378 1.00 83.12 84 SER A CA 1
ATOM 673 C C . SER A 1 84 ? 1.360 -0.204 -14.838 1.00 83.12 84 SER A C 1
ATOM 675 O O . SER A 1 84 ? 1.615 -1.223 -15.473 1.00 83.12 84 SER A O 1
ATOM 677 N N . ASN A 1 85 ? 0.742 0.840 -15.388 1.00 81.62 85 ASN A N 1
ATOM 678 C CA . ASN A 1 85 ? 0.278 0.857 -16.771 1.00 81.62 85 ASN A CA 1
ATOM 679 C C . AS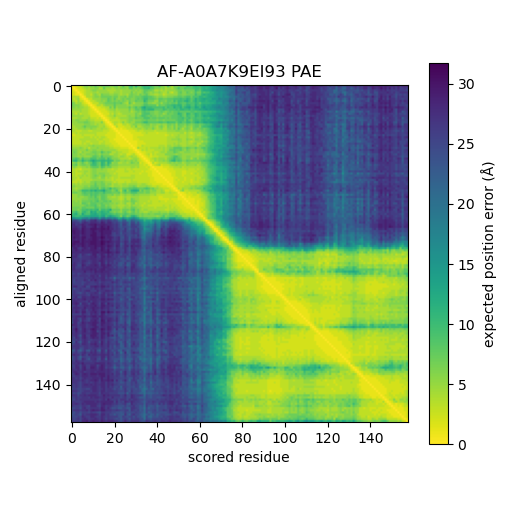N A 1 85 ? 1.390 1.170 -17.785 1.00 81.62 85 ASN A C 1
ATOM 681 O O . ASN A 1 85 ? 1.211 0.923 -18.977 1.00 81.62 85 ASN A O 1
ATOM 685 N N . ASN A 1 86 ? 2.524 1.731 -17.347 1.00 80.19 86 ASN A N 1
ATOM 686 C CA . ASN A 1 86 ? 3.595 2.171 -18.248 1.00 80.19 86 ASN A CA 1
ATOM 687 C C . ASN A 1 86 ? 4.927 1.427 -18.038 1.00 80.19 86 ASN A C 1
ATOM 689 O O . ASN A 1 86 ? 5.792 1.474 -18.914 1.00 80.19 86 ASN A O 1
ATOM 693 N N . VAL A 1 87 ? 5.109 0.725 -16.918 1.00 79.62 87 VAL A N 1
ATOM 694 C CA . VAL A 1 87 ? 6.324 -0.035 -16.607 1.00 79.62 87 VAL A CA 1
ATOM 695 C C . VAL A 1 87 ? 6.058 -1.526 -16.777 1.00 79.62 87 VAL A C 1
ATOM 697 O O . VAL A 1 87 ? 5.307 -2.140 -16.032 1.00 79.62 87 VAL A O 1
ATOM 700 N N . GLY A 1 88 ? 6.697 -2.116 -17.788 1.00 77.88 88 GLY A N 1
ATOM 701 C CA . GLY A 1 88 ? 6.607 -3.547 -18.078 1.00 77.88 88 GLY A CA 1
ATOM 702 C C . GLY A 1 88 ? 7.730 -4.359 -17.426 1.00 77.88 88 GLY A C 1
ATOM 703 O O . GLY A 1 88 ? 7.954 -4.329 -16.221 1.00 77.88 88 GLY A O 1
ATOM 704 N N . ARG A 1 89 ? 8.495 -5.087 -18.248 1.00 79.62 89 ARG A N 1
ATOM 705 C CA . ARG A 1 89 ? 9.519 -6.062 -17.808 1.00 79.62 89 ARG A CA 1
ATOM 706 C C . ARG A 1 89 ? 10.658 -5.485 -16.956 1.00 79.62 89 ARG A C 1
ATOM 708 O O . ARG A 1 89 ? 11.326 -6.240 -16.257 1.00 79.62 89 ARG A O 1
ATOM 715 N N . ASN A 1 90 ? 10.869 -4.171 -16.995 1.00 82.00 90 ASN A N 1
ATOM 716 C CA . ASN A 1 90 ? 11.950 -3.496 -16.274 1.00 82.00 90 ASN A CA 1
ATOM 717 C C . ASN A 1 90 ? 11.567 -3.094 -14.839 1.00 82.00 90 ASN A C 1
ATOM 719 O O . ASN A 1 90 ? 12.327 -2.383 -14.184 1.00 82.00 90 ASN A O 1
ATOM 723 N N . TRP A 1 91 ? 10.424 -3.556 -14.324 1.00 86.69 91 TRP A N 1
ATOM 724 C CA . TRP A 1 91 ? 9.976 -3.252 -12.964 1.00 86.69 91 TRP A CA 1
ATOM 725 C C . TRP A 1 91 ? 10.999 -3.655 -11.888 1.00 86.69 91 TRP A C 1
ATOM 727 O O . TRP A 1 91 ? 11.205 -2.911 -10.935 1.00 86.69 91 TRP A O 1
ATOM 737 N N . LYS A 1 92 ? 11.726 -4.768 -12.071 1.00 86.88 92 LYS A N 1
ATOM 738 C CA . LYS A 1 92 ? 12.784 -5.197 -11.136 1.00 86.88 92 LYS A CA 1
ATOM 739 C C . LYS A 1 92 ? 13.910 -4.168 -11.017 1.00 86.88 92 LYS A C 1
ATOM 741 O O . LYS A 1 92 ? 14.461 -3.966 -9.943 1.00 86.88 92 LYS A O 1
ATOM 746 N N . MET A 1 93 ? 14.242 -3.484 -12.114 1.00 88.06 93 MET A N 1
ATOM 747 C CA . MET A 1 93 ? 15.249 -2.420 -12.103 1.00 88.06 93 MET A CA 1
ATOM 748 C C . MET A 1 93 ? 14.769 -1.212 -11.293 1.00 88.06 93 MET A C 1
ATOM 750 O O . MET A 1 93 ? 15.542 -0.656 -10.515 1.00 88.06 93 MET A O 1
ATOM 754 N N . LEU A 1 94 ? 13.486 -0.863 -11.423 1.00 88.19 94 LEU A N 1
ATOM 755 C CA . LEU A 1 94 ? 12.857 0.185 -10.624 1.00 88.19 94 LEU A CA 1
ATOM 756 C C . LEU A 1 94 ? 12.854 -0.174 -9.133 1.00 88.19 94 LEU A C 1
ATOM 758 O O . LEU A 1 94 ? 13.235 0.652 -8.311 1.00 88.19 94 LEU A O 1
ATOM 762 N N . MET A 1 95 ? 12.502 -1.413 -8.786 1.00 89.69 95 MET A N 1
ATOM 763 C CA . MET A 1 95 ? 12.484 -1.868 -7.392 1.00 89.69 95 MET A CA 1
ATOM 764 C C . MET A 1 95 ? 13.876 -1.869 -6.758 1.00 89.69 95 MET A C 1
ATOM 766 O O . MET A 1 95 ? 14.029 -1.404 -5.632 1.00 89.69 95 MET A O 1
ATOM 770 N N . ARG A 1 96 ? 14.914 -2.264 -7.506 1.00 89.44 96 ARG A N 1
ATOM 771 C CA . ARG A 1 96 ? 16.312 -2.125 -7.059 1.00 89.44 96 ARG A CA 1
ATOM 772 C C . ARG A 1 96 ? 16.696 -0.674 -6.790 1.00 89.44 96 ARG A C 1
ATOM 774 O O . ARG A 1 96 ? 17.406 -0.403 -5.832 1.00 89.44 96 ARG A O 1
ATOM 781 N N . LYS A 1 97 ? 16.237 0.267 -7.624 1.00 88.19 97 LYS A N 1
ATOM 782 C CA . LYS A 1 97 ? 16.468 1.709 -7.418 1.00 88.19 97 LYS A CA 1
ATOM 783 C C . LYS A 1 97 ? 15.706 2.279 -6.223 1.00 88.19 97 LYS A C 1
ATOM 785 O O . LYS A 1 97 ? 16.107 3.319 -5.712 1.00 88.19 97 LYS A O 1
ATOM 790 N N . LEU A 1 98 ? 14.629 1.620 -5.809 1.00 87.94 98 LEU A N 1
ATOM 791 C CA . LEU A 1 98 ? 13.847 1.947 -4.618 1.00 87.94 98 LEU A CA 1
ATOM 792 C C . LEU A 1 98 ? 14.346 1.218 -3.357 1.00 87.94 98 LEU A C 1
ATOM 794 O O . LEU A 1 98 ? 13.693 1.300 -2.317 1.00 87.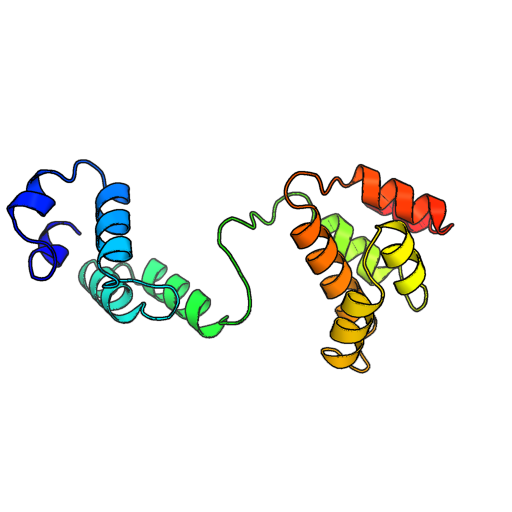94 98 LEU A O 1
ATOM 798 N N . ASP A 1 99 ? 15.500 0.548 -3.446 1.00 86.94 99 ASP A N 1
ATOM 799 C CA . ASP A 1 99 ? 16.137 -0.227 -2.376 1.00 8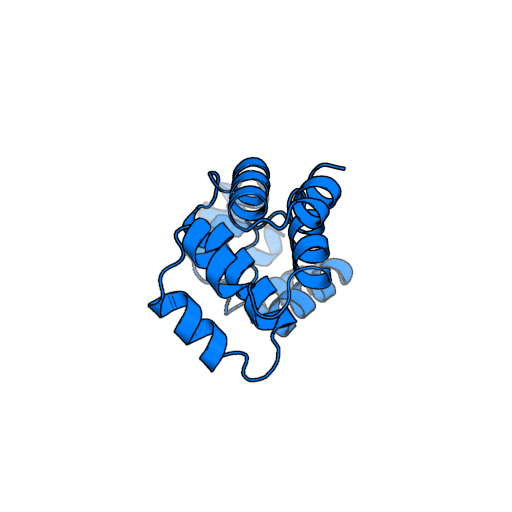6.94 99 ASP A CA 1
ATOM 800 C C . ASP A 1 99 ? 15.306 -1.429 -1.887 1.00 86.94 99 ASP A C 1
ATOM 802 O O . ASP A 1 99 ? 15.446 -1.869 -0.745 1.00 86.94 99 ASP A O 1
ATOM 806 N N . LEU A 1 100 ? 14.449 -1.995 -2.746 1.00 86.19 100 LEU A N 1
ATOM 807 C CA . LEU A 1 100 ? 13.746 -3.241 -2.434 1.00 86.19 100 LEU A CA 1
ATOM 808 C C . LEU A 1 100 ? 14.706 -4.438 -2.536 1.00 86.19 100 LEU A C 1
ATOM 810 O O . LEU A 1 100 ? 15.476 -4.552 -3.493 1.00 86.19 100 LEU A O 1
ATOM 814 N N . SER A 1 101 ? 14.647 -5.361 -1.574 1.00 86.62 101 SER A N 1
ATOM 815 C CA . SER A 1 101 ? 15.525 -6.538 -1.555 1.00 86.62 101 SER A CA 1
ATOM 816 C C . SER A 1 101 ? 15.170 -7.547 -2.655 1.00 86.62 101 SER A C 1
ATOM 818 O O . SER A 1 101 ? 13.990 -7.785 -2.919 1.00 86.62 101 SER A O 1
ATOM 820 N N . GLU A 1 102 ? 16.172 -8.231 -3.232 1.00 86.00 102 GLU A N 1
ATOM 821 C CA . GLU A 1 102 ? 15.947 -9.361 -4.159 1.00 86.00 102 GLU A CA 1
ATOM 822 C C . GLU A 1 102 ? 15.050 -10.433 -3.535 1.00 86.00 102 GLU A C 1
ATOM 824 O O . GLU A 1 102 ? 14.152 -10.937 -4.196 1.00 86.00 102 GLU A O 1
ATOM 829 N N . VAL A 1 103 ? 15.200 -10.697 -2.232 1.00 87.44 103 VAL A N 1
ATOM 830 C CA . VAL A 1 103 ? 14.377 -11.687 -1.520 1.00 87.44 103 VAL A CA 1
ATOM 831 C C . VAL A 1 103 ? 12.900 -11.285 -1.504 1.00 87.44 103 VAL A C 1
ATOM 833 O O . VAL A 1 103 ? 12.022 -12.139 -1.594 1.00 87.44 103 VAL A O 1
ATOM 836 N N . GLN A 1 104 ? 12.605 -9.988 -1.388 1.00 82.88 104 GLN A N 1
ATOM 837 C CA . GLN A 1 104 ? 11.228 -9.489 -1.428 1.00 82.88 104 GLN A CA 1
ATOM 838 C C . GLN A 1 104 ? 10.663 -9.576 -2.845 1.00 82.88 104 GLN A C 1
ATOM 840 O O . GLN A 1 104 ? 9.534 -10.025 -3.023 1.00 82.88 104 GLN A O 1
ATOM 845 N N . MET A 1 105 ? 11.464 -9.219 -3.853 1.00 85.94 105 MET A N 1
ATOM 846 C CA . MET A 1 105 ? 11.062 -9.346 -5.254 1.00 85.94 105 MET A CA 1
ATOM 847 C C . MET A 1 105 ? 10.793 -10.802 -5.641 1.00 85.94 105 MET A C 1
ATOM 849 O O . MET A 1 105 ? 9.799 -11.071 -6.309 1.00 85.94 105 MET A O 1
ATOM 853 N N . ASP A 1 106 ? 11.633 -11.741 -5.206 1.00 87.44 106 ASP A N 1
ATOM 854 C CA . ASP A 1 106 ? 11.461 -13.162 -5.507 1.00 87.44 106 ASP A CA 1
ATOM 855 C C . ASP A 1 106 ? 10.191 -13.722 -4.859 1.00 87.44 106 ASP A C 1
ATOM 857 O O . ASP A 1 106 ? 9.404 -14.375 -5.540 1.00 87.44 106 ASP A O 1
ATOM 861 N N . ARG A 1 107 ? 9.902 -13.360 -3.600 1.00 85.12 107 ARG A N 1
ATOM 862 C CA . ARG A 1 107 ? 8.629 -13.716 -2.943 1.00 85.12 107 ARG A CA 1
ATOM 863 C C . ARG A 1 107 ? 7.411 -13.213 -3.714 1.00 85.12 107 ARG A C 1
ATOM 865 O O . ARG A 1 107 ? 6.425 -13.929 -3.832 1.00 85.12 107 ARG A O 1
ATOM 872 N N . ILE A 1 108 ? 7.470 -11.992 -4.244 1.00 84.38 108 ILE A N 1
ATOM 873 C CA . ILE A 1 108 ? 6.370 -11.407 -5.024 1.00 84.38 108 ILE A CA 1
ATOM 874 C C . ILE A 1 108 ? 6.216 -12.122 -6.371 1.00 84.38 108 ILE A C 1
ATOM 876 O O . ILE A 1 108 ? 5.098 -12.398 -6.799 1.00 84.38 108 ILE A O 1
ATOM 880 N N . VAL A 1 109 ? 7.324 -12.463 -7.030 1.00 86.25 109 VAL A N 1
ATOM 881 C CA . VAL A 1 109 ? 7.313 -13.244 -8.278 1.00 86.25 109 VAL A CA 1
ATOM 882 C C . VAL A 1 109 ? 6.717 -14.635 -8.057 1.00 86.25 109 VAL A C 1
ATOM 884 O O . VAL A 1 109 ? 5.973 -15.116 -8.913 1.00 86.25 109 VAL A O 1
ATOM 887 N N . GLU A 1 110 ? 7.028 -15.266 -6.925 1.00 84.50 110 GLU A N 1
ATOM 888 C CA . GLU A 1 110 ? 6.471 -16.561 -6.531 1.00 84.50 110 GLU A CA 1
ATOM 889 C C . GLU A 1 110 ? 4.983 -16.476 -6.167 1.00 84.50 110 GLU A C 1
ATOM 891 O O . GLU A 1 110 ? 4.225 -17.372 -6.534 1.00 84.50 110 GLU A O 1
ATOM 896 N N . ALA A 1 111 ? 4.556 -15.404 -5.490 1.00 77.06 111 ALA A N 1
ATOM 897 C CA . ALA A 1 111 ? 3.166 -15.192 -5.083 1.00 77.06 111 ALA A CA 1
ATOM 898 C C . ALA A 1 111 ? 2.242 -14.827 -6.258 1.00 77.06 111 ALA A C 1
ATOM 900 O O . ALA A 1 111 ? 1.097 -15.271 -6.302 1.00 77.06 111 ALA A O 1
ATOM 901 N N . TYR A 1 112 ? 2.749 -14.073 -7.239 1.00 81.75 112 TYR A N 1
ATOM 902 C CA . TYR A 1 112 ? 1.986 -13.609 -8.404 1.00 81.75 112 TYR A CA 1
ATOM 903 C C . TYR A 1 112 ? 2.626 -14.078 -9.718 1.00 81.75 112 TYR A C 1
ATOM 905 O O . TYR A 1 112 ? 3.094 -13.270 -10.533 1.00 81.75 112 TYR A O 1
ATOM 913 N N . PRO A 1 113 ? 2.686 -15.397 -9.968 1.00 76.19 113 PRO A N 1
ATOM 914 C CA . PRO A 1 113 ? 3.330 -15.921 -11.158 1.00 76.19 113 PRO A CA 1
ATOM 915 C C . PRO A 1 113 ? 2.519 -15.551 -12.409 1.00 76.19 113 PRO A C 1
ATOM 917 O O . PRO A 1 113 ? 1.323 -15.813 -12.492 1.00 76.19 113 PRO A O 1
ATOM 920 N N . ARG A 1 114 ? 3.208 -15.029 -13.435 1.00 78.81 114 ARG A N 1
ATOM 921 C CA . ARG A 1 114 ? 2.683 -14.627 -14.766 1.00 78.81 114 ARG A CA 1
ATOM 922 C C . ARG A 1 114 ? 1.926 -13.301 -14.850 1.00 78.81 114 ARG A C 1
ATOM 924 O O . ARG A 1 114 ? 1.575 -12.923 -15.967 1.00 78.81 114 ARG A O 1
ATOM 931 N N . ASP A 1 115 ? 1.758 -12.568 -13.756 1.00 82.00 115 ASP A N 1
ATOM 932 C CA . ASP A 1 115 ? 1.200 -11.216 -13.808 1.00 82.00 115 ASP A CA 1
ATOM 933 C C . ASP A 1 115 ? 2.270 -10.166 -13.490 1.00 82.00 115 ASP A C 1
ATOM 935 O O . ASP A 1 115 ? 2.609 -9.910 -12.339 1.00 82.00 115 ASP A O 1
ATOM 939 N N . LEU A 1 116 ? 2.837 -9.558 -14.535 1.00 83.88 116 LEU A N 1
ATOM 940 C CA . LEU A 1 116 ? 3.857 -8.516 -14.378 1.00 83.88 116 LEU A CA 1
ATOM 941 C C . LEU A 1 116 ? 3.288 -7.229 -13.781 1.00 83.88 116 LEU A C 1
ATOM 943 O O . LEU A 1 116 ? 4.017 -6.506 -13.101 1.00 83.88 116 LEU A O 1
ATOM 947 N N . ARG A 1 117 ? 2.017 -6.930 -14.065 1.00 82.69 117 ARG A N 1
ATOM 948 C CA . ARG A 1 117 ? 1.362 -5.730 -13.556 1.00 82.69 117 ARG A CA 1
ATOM 949 C C . ARG A 1 117 ? 1.146 -5.891 -12.060 1.00 82.69 117 ARG A C 1
ATOM 951 O O . ARG A 1 117 ? 1.543 -5.010 -11.305 1.00 82.69 117 ARG A O 1
ATOM 958 N N . GLU A 1 118 ? 0.620 -7.038 -11.644 1.00 84.19 118 GLU A N 1
ATOM 959 C CA . GLU A 1 118 ? 0.407 -7.335 -10.231 1.00 84.19 118 GLU A CA 1
ATOM 960 C C . GLU A 1 118 ? 1.736 -7.429 -9.474 1.00 84.19 118 GLU A C 1
ATOM 962 O O . GLU A 1 118 ? 1.883 -6.811 -8.427 1.00 84.19 118 GLU A O 1
ATOM 967 N N . GLN A 1 119 ? 2.766 -8.070 -10.043 1.00 86.31 119 GLN A N 1
ATOM 968 C CA . GLN A 1 119 ? 4.110 -8.080 -9.444 1.00 86.31 119 GLN A CA 1
ATOM 969 C C . GLN A 1 119 ? 4.638 -6.665 -9.173 1.00 86.31 119 GLN A C 1
ATOM 971 O O . GLN A 1 119 ? 5.210 -6.405 -8.113 1.00 86.31 119 GLN A O 1
ATOM 976 N N . LEU A 1 120 ? 4.447 -5.737 -10.112 1.00 86.88 120 LEU A N 1
ATOM 977 C CA . LEU A 1 120 ? 4.880 -4.352 -9.961 1.00 86.88 120 LEU A CA 1
ATOM 978 C C . LEU A 1 120 ? 4.046 -3.593 -8.917 1.00 86.88 120 LEU A C 1
ATOM 980 O O . LEU A 1 120 ? 4.631 -2.908 -8.078 1.00 86.88 120 LEU A O 1
ATOM 984 N N . VAL A 1 121 ? 2.717 -3.738 -8.927 1.00 85.62 121 VAL A N 1
ATOM 985 C CA . VAL A 1 121 ? 1.824 -3.140 -7.916 1.00 85.62 121 VAL A CA 1
ATOM 986 C C . VAL A 1 121 ? 2.213 -3.618 -6.519 1.00 85.62 121 VAL A C 1
ATOM 988 O O . VAL A 1 121 ? 2.426 -2.806 -5.620 1.00 85.62 121 VAL A O 1
ATOM 991 N N . GLN A 1 122 ? 2.372 -4.928 -6.350 1.00 86.50 122 GLN A N 1
ATOM 992 C CA . GLN A 1 122 ? 2.706 -5.547 -5.071 1.00 86.50 122 GLN A CA 1
ATOM 993 C C . GLN A 1 122 ? 4.107 -5.151 -4.602 1.00 86.50 122 GLN A C 1
ATOM 995 O O . GLN A 1 122 ? 4.314 -4.903 -3.419 1.00 86.50 122 GLN A O 1
ATOM 1000 N N . SER A 1 123 ? 5.060 -4.984 -5.522 1.00 87.44 123 SER A N 1
ATOM 1001 C CA . SER A 1 123 ? 6.398 -4.493 -5.171 1.00 87.44 123 SER A CA 1
ATOM 1002 C C . SER A 1 123 ? 6.396 -3.025 -4.744 1.00 87.44 123 SER A C 1
ATOM 1004 O O . SER A 1 123 ? 7.108 -2.662 -3.812 1.00 87.44 123 SER A O 1
ATOM 1006 N N . LEU A 1 124 ? 5.574 -2.181 -5.375 1.00 87.19 124 LEU A N 1
ATOM 1007 C CA . LEU A 1 124 ? 5.396 -0.785 -4.965 1.00 87.19 124 LEU A CA 1
ATOM 1008 C C . LEU A 1 124 ? 4.706 -0.676 -3.599 1.00 87.19 124 LEU A C 1
ATOM 1010 O O . LEU A 1 124 ? 5.119 0.144 -2.781 1.00 87.19 124 LEU A O 1
ATOM 1014 N N . ARG A 1 125 ? 3.708 -1.525 -3.329 1.00 84.81 125 ARG A N 1
ATOM 1015 C CA . ARG A 1 125 ? 3.057 -1.624 -2.013 1.00 84.81 125 ARG A CA 1
ATOM 1016 C C . ARG A 1 125 ? 4.029 -2.112 -0.942 1.00 84.81 125 ARG A C 1
ATOM 1018 O O . ARG A 1 125 ? 4.103 -1.527 0.133 1.00 84.81 125 ARG A O 1
ATOM 1025 N N . GLU A 1 126 ? 4.830 -3.132 -1.240 1.00 83.88 126 GLU A N 1
ATOM 1026 C CA . GLU A 1 126 ? 5.862 -3.624 -0.324 1.00 83.88 126 GLU A CA 1
ATOM 1027 C C . GLU A 1 126 ? 6.913 -2.540 -0.044 1.00 83.88 126 GLU A C 1
ATOM 1029 O O . GLU A 1 126 ? 7.306 -2.344 1.104 1.00 83.88 126 GLU A O 1
ATOM 1034 N N . TRP A 1 127 ? 7.312 -1.768 -1.061 1.00 86.12 127 TRP A N 1
ATOM 1035 C CA . TRP A 1 127 ? 8.187 -0.607 -0.884 1.00 86.12 127 TRP A CA 1
ATOM 1036 C C . TRP A 1 127 ? 7.566 0.449 0.038 1.00 86.12 127 TRP A C 1
ATOM 1038 O O . TRP A 1 127 ? 8.228 0.907 0.974 1.00 86.12 127 TRP A O 1
ATOM 1048 N N . GLN A 1 128 ? 6.300 0.811 -0.190 1.00 82.75 128 GLN A N 1
ATOM 1049 C CA . GLN A 1 128 ? 5.565 1.741 0.672 1.00 82.75 128 GLN A CA 1
ATOM 1050 C C . GLN A 1 128 ? 5.497 1.230 2.104 1.00 82.75 128 GLN A C 1
ATOM 1052 O O . GLN A 1 128 ? 5.761 1.987 3.029 1.00 82.75 128 GLN A O 1
ATOM 1057 N N . ARG A 1 129 ? 5.234 -0.063 2.295 1.00 80.19 129 ARG A N 1
ATOM 1058 C CA . ARG A 1 129 ? 5.196 -0.689 3.617 1.00 80.19 129 ARG A CA 1
ATOM 1059 C C . ARG A 1 129 ? 6.557 -0.652 4.310 1.00 80.19 129 ARG A C 1
ATOM 1061 O O . ARG A 1 129 ? 6.628 -0.368 5.502 1.00 80.19 129 ARG A O 1
ATOM 1068 N N . CYS A 1 130 ? 7.641 -0.908 3.578 1.00 76.50 130 CYS A N 1
ATOM 1069 C CA . CYS A 1 130 ? 8.997 -0.863 4.124 1.00 76.50 130 CYS A CA 1
ATOM 1070 C C . CYS A 1 130 ? 9.455 0.555 4.486 1.00 76.50 130 CYS A C 1
ATOM 1072 O O . CYS A 1 130 ? 10.168 0.718 5.474 1.00 76.50 130 CYS A O 1
ATOM 1074 N N . ARG A 1 131 ? 9.068 1.574 3.706 1.00 77.69 131 ARG A N 1
ATOM 1075 C CA . ARG A 1 131 ? 9.423 2.979 3.979 1.00 77.69 131 ARG A CA 1
ATOM 1076 C C . ARG A 1 131 ? 8.420 3.716 4.871 1.00 77.69 131 ARG A C 1
ATOM 1078 O O . ARG A 1 131 ? 8.777 4.730 5.468 1.00 77.69 131 ARG A O 1
ATOM 1085 N N . GLY A 1 132 ? 7.184 3.240 4.978 1.00 73.88 132 GLY A N 1
ATOM 1086 C CA . GLY A 1 132 ? 6.105 3.871 5.732 1.00 73.88 132 GLY A CA 1
ATOM 1087 C C . GLY A 1 132 ? 5.941 5.353 5.379 1.00 73.88 132 GLY A C 1
ATOM 1088 O O . GLY A 1 132 ? 5.745 5.719 4.224 1.00 73.88 132 GLY A O 1
ATOM 1089 N N . ARG A 1 133 ? 6.088 6.227 6.384 1.00 68.00 133 ARG A N 1
ATOM 1090 C CA . ARG A 1 133 ? 5.940 7.690 6.245 1.00 68.00 133 ARG A CA 1
ATOM 1091 C C . ARG A 1 133 ? 7.027 8.372 5.406 1.00 68.00 133 ARG A C 1
ATOM 1093 O O . ARG A 1 133 ? 6.840 9.517 5.000 1.00 68.00 133 ARG A O 1
ATOM 1100 N N . ASP A 1 134 ? 8.138 7.691 5.133 1.00 69.31 134 ASP A N 1
ATOM 1101 C CA . ASP A 1 134 ? 9.212 8.208 4.277 1.00 69.31 134 ASP A CA 1
ATOM 1102 C C . ASP A 1 134 ? 9.016 7.854 2.794 1.00 69.31 134 ASP A C 1
ATOM 1104 O O . ASP A 1 134 ? 9.814 8.259 1.945 1.00 69.31 134 ASP A O 1
ATOM 1108 N N . ALA A 1 135 ? 7.955 7.118 2.447 1.00 77.62 135 ALA A N 1
ATOM 1109 C CA . ALA A 1 135 ? 7.612 6.810 1.066 1.00 77.62 135 ALA A CA 1
ATOM 1110 C C . ALA A 1 135 ? 7.041 8.055 0.365 1.00 77.62 135 ALA A C 1
ATOM 1112 O O . ALA A 1 135 ? 5.853 8.346 0.450 1.00 77.62 135 ALA A O 1
ATOM 1113 N N . LYS A 1 136 ? 7.890 8.815 -0.338 1.00 80.00 136 LYS A N 1
ATOM 1114 C CA . LYS A 1 136 ? 7.474 10.028 -1.063 1.00 80.00 136 LYS A CA 1
ATOM 1115 C C . LYS A 1 136 ? 7.385 9.789 -2.568 1.00 80.00 136 LYS A C 1
ATOM 1117 O O . LYS A 1 136 ? 8.247 9.130 -3.150 1.00 80.00 136 LYS A O 1
ATOM 1122 N N . VAL A 1 137 ? 6.430 10.448 -3.236 1.00 79.50 137 VAL A N 1
ATOM 1123 C CA . VAL A 1 137 ? 6.337 10.470 -4.717 1.00 79.50 137 VAL A CA 1
ATOM 1124 C C . VAL A 1 137 ? 7.640 10.962 -5.350 1.00 79.50 137 VAL A C 1
ATOM 1126 O O . VAL A 1 137 ? 8.047 10.478 -6.398 1.00 79.50 137 VAL A O 1
ATOM 1129 N N . THR A 1 138 ? 8.362 11.865 -4.684 1.00 81.81 138 TH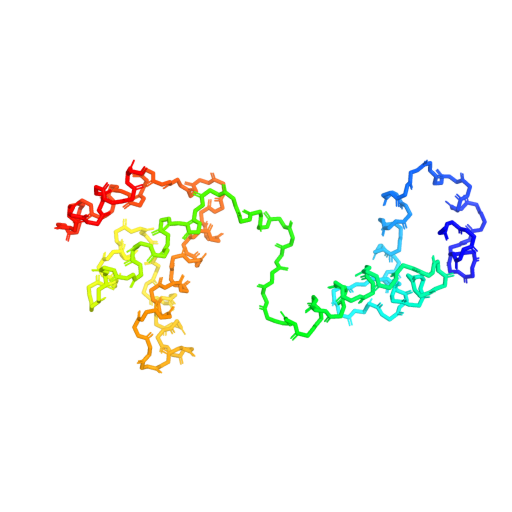R A N 1
ATOM 1130 C CA . THR A 1 138 ? 9.667 12.351 -5.150 1.00 81.81 138 THR A CA 1
ATOM 1131 C C . THR A 1 138 ? 10.716 11.246 -5.273 1.00 81.81 138 THR A C 1
ATOM 1133 O O . THR A 1 138 ? 11.576 11.326 -6.148 1.00 81.81 138 THR A O 1
ATOM 1136 N N . ASP A 1 139 ? 10.665 10.220 -4.417 1.00 84.38 139 ASP A N 1
ATOM 1137 C CA . ASP A 1 139 ? 11.573 9.076 -4.512 1.00 84.38 139 ASP A CA 1
ATOM 1138 C C . ASP A 1 139 ? 11.162 8.142 -5.656 1.00 84.38 139 ASP A C 1
ATOM 1140 O O . ASP A 1 139 ? 12.037 7.673 -6.383 1.00 84.38 139 ASP A O 1
ATOM 1144 N N . LEU A 1 140 ? 9.854 7.974 -5.903 1.00 85.75 140 LEU A N 1
ATOM 1145 C CA . LEU A 1 140 ? 9.346 7.290 -7.100 1.00 85.75 140 LEU A CA 1
ATOM 1146 C C . LEU A 1 140 ? 9.800 8.001 -8.380 1.00 85.75 140 LEU A C 1
ATOM 1148 O O . LEU A 1 140 ? 10.383 7.369 -9.254 1.00 85.75 140 LEU A O 1
ATOM 1152 N N . ILE A 1 141 ? 9.614 9.321 -8.474 1.00 84.69 141 ILE A N 1
ATOM 1153 C CA . ILE A 1 141 ? 10.046 10.132 -9.624 1.00 84.69 141 ILE A CA 1
ATOM 1154 C C . ILE A 1 141 ? 11.562 10.019 -9.822 1.00 84.69 141 ILE A C 1
ATOM 1156 O O . ILE A 1 141 ? 12.028 9.814 -10.944 1.00 84.69 141 ILE A O 1
ATOM 1160 N N . ARG A 1 142 ? 12.353 10.097 -8.742 1.00 87.19 142 ARG A N 1
ATOM 1161 C CA . ARG A 1 142 ? 13.815 9.947 -8.808 1.00 87.19 142 ARG A CA 1
ATOM 1162 C C . ARG A 1 142 ? 14.219 8.561 -9.306 1.00 87.19 142 ARG A C 1
ATOM 1164 O O . ARG A 1 142 ? 15.107 8.462 -10.152 1.00 87.19 142 ARG A O 1
ATOM 1171 N N . ALA A 1 143 ? 13.575 7.508 -8.811 1.00 88.75 143 ALA A N 1
ATOM 1172 C CA . ALA A 1 143 ? 13.847 6.140 -9.232 1.00 88.75 143 ALA A CA 1
ATOM 1173 C C . ALA A 1 143 ? 13.447 5.905 -10.697 1.00 88.75 143 ALA A C 1
ATOM 1175 O O . ALA A 1 143 ? 14.225 5.313 -11.444 1.00 88.75 143 ALA A O 1
ATOM 1176 N N . LEU A 1 144 ? 12.298 6.435 -11.134 1.00 88.06 144 LEU A N 1
ATOM 1177 C CA . LEU A 1 144 ? 11.836 6.379 -12.526 1.00 88.06 144 LEU A CA 1
ATOM 1178 C C . LEU A 1 144 ? 12.809 7.092 -13.471 1.00 88.06 144 LEU A C 1
ATOM 1180 O O . LEU A 1 144 ? 13.231 6.502 -14.466 1.00 88.06 144 LEU A O 1
ATOM 1184 N N . ARG A 1 145 ? 13.240 8.317 -13.134 1.00 88.19 145 ARG A N 1
ATOM 1185 C CA . ARG A 1 145 ? 14.260 9.057 -13.903 1.00 88.19 145 ARG A CA 1
ATOM 1186 C C . ARG A 1 145 ? 15.600 8.317 -13.924 1.00 88.19 145 ARG A C 1
ATOM 1188 O O . ARG A 1 145 ? 16.243 8.225 -14.964 1.00 88.19 145 ARG A O 1
ATOM 1195 N N . GLY A 1 146 ? 15.989 7.708 -12.802 1.00 85.75 146 GLY A N 1
ATOM 1196 C CA . GLY A 1 146 ? 17.179 6.857 -12.698 1.00 85.75 146 GLY A CA 1
ATOM 1197 C C . GLY A 1 146 ? 17.094 5.525 -13.456 1.00 85.75 146 GLY A C 1
ATOM 1198 O O . GLY A 1 146 ? 18.117 4.858 -13.600 1.00 85.75 146 GLY A O 1
ATOM 1199 N N . CYS A 1 147 ? 15.902 5.141 -13.922 1.00 85.25 147 CYS A N 1
ATOM 1200 C CA . CYS A 1 147 ? 15.643 3.986 -14.784 1.00 85.25 147 CYS A CA 1
ATOM 1201 C C . CYS A 1 147 ? 15.386 4.378 -16.249 1.00 85.25 147 CYS A C 1
ATOM 1203 O O . CYS A 1 147 ? 14.913 3.539 -17.013 1.00 85.25 147 CYS A O 1
ATOM 1205 N N . GLU A 1 148 ? 15.632 5.640 -16.625 1.00 81.81 148 GLU A N 1
ATOM 1206 C CA . GLU A 1 148 ? 15.329 6.215 -17.949 1.00 81.81 148 GLU A CA 1
ATOM 1207 C C . GLU A 1 148 ? 13.828 6.210 -18.316 1.00 81.81 148 GLU A C 1
ATOM 1209 O O . GLU A 1 148 ? 13.443 6.454 -19.459 1.00 81.81 148 GLU A O 1
ATOM 1214 N N . MET A 1 149 ? 12.941 6.014 -17.335 1.00 83.88 149 MET A N 1
ATOM 1215 C CA . MET A 1 149 ? 11.483 6.007 -17.505 1.00 83.88 149 MET A CA 1
ATOM 1216 C C . MET A 1 149 ? 10.904 7.426 -17.391 1.00 83.88 149 MET A C 1
ATOM 1218 O O . MET A 1 149 ? 9.923 7.658 -16.684 1.00 83.88 149 MET A O 1
ATOM 1222 N N . ASN A 1 150 ? 11.521 8.390 -18.079 1.00 83.81 150 ASN A N 1
ATOM 1223 C CA . ASN A 1 150 ? 11.206 9.818 -17.938 1.00 83.81 150 ASN A CA 1
ATOM 1224 C C . ASN A 1 150 ? 9.746 10.135 -18.295 1.00 83.81 150 ASN A C 1
ATOM 1226 O O . ASN A 1 150 ? 9.081 10.843 -17.554 1.00 83.81 150 ASN A O 1
ATOM 1230 N N . LEU A 1 151 ? 9.202 9.497 -19.337 1.00 82.56 151 LEU A N 1
ATOM 1231 C CA . LEU A 1 151 ? 7.793 9.657 -19.727 1.00 82.56 151 LEU A CA 1
ATOM 1232 C C . LEU A 1 151 ? 6.810 9.231 -18.628 1.00 82.56 151 LEU A C 1
ATOM 1234 O O . LEU A 1 151 ? 5.704 9.756 -18.548 1.00 82.56 151 LEU A O 1
ATOM 1238 N N . VAL A 1 152 ? 7.183 8.247 -17.809 1.00 83.88 152 VAL A N 1
ATOM 1239 C CA . VAL A 1 152 ? 6.359 7.789 -16.683 1.00 83.88 152 VAL A CA 1
ATOM 1240 C C . VAL A 1 152 ? 6.542 8.723 -15.497 1.00 83.88 152 VAL A C 1
ATOM 1242 O O . VAL A 1 152 ? 5.563 9.063 -14.847 1.00 83.88 152 VAL A O 1
ATOM 1245 N N . ALA A 1 153 ? 7.773 9.179 -15.253 1.00 85.12 153 ALA A N 1
ATOM 1246 C CA . ALA A 1 153 ? 8.066 10.170 -14.226 1.00 85.12 153 ALA A CA 1
ATOM 1247 C C . ALA A 1 153 ? 7.259 11.462 -14.438 1.00 85.12 153 ALA A C 1
ATOM 1249 O O . ALA A 1 153 ? 6.642 11.941 -13.493 1.00 85.12 153 ALA A O 1
ATOM 1250 N N . ASP A 1 154 ? 7.185 11.959 -15.675 1.00 84.81 154 ASP A N 1
ATOM 1251 C CA . ASP A 1 154 ? 6.432 13.172 -16.016 1.00 84.81 154 ASP A CA 1
ATOM 1252 C C . ASP A 1 154 ? 4.915 12.976 -15.839 1.00 84.81 154 ASP A C 1
ATOM 1254 O O . ASP A 1 154 ? 4.220 13.883 -15.393 1.00 84.81 154 ASP A O 1
ATOM 1258 N N . LYS A 1 155 ? 4.389 11.774 -16.123 1.00 82.44 155 LYS A N 1
ATOM 1259 C CA . LYS A 1 155 ? 2.975 11.430 -15.868 1.00 82.44 155 LYS A CA 1
ATOM 1260 C C . LYS A 1 155 ? 2.641 11.286 -14.384 1.00 82.44 155 LYS A C 1
ATOM 1262 O O . LYS A 1 155 ? 1.485 11.433 -14.019 1.00 82.44 155 LYS A O 1
ATOM 1267 N N . VAL A 1 156 ? 3.619 10.922 -13.557 1.00 81.88 156 VAL A N 1
ATOM 1268 C CA . VAL A 1 156 ? 3.465 10.819 -12.097 1.00 81.88 156 VAL A CA 1
ATOM 1269 C C . VAL A 1 156 ? 3.590 12.196 -11.429 1.00 81.88 156 VAL A C 1
ATOM 1271 O O . VAL A 1 156 ? 3.081 12.387 -10.329 1.00 81.88 156 VAL A O 1
ATOM 1274 N N . GLU A 1 157 ? 4.277 13.141 -12.077 1.00 78.81 157 GLU A N 1
ATOM 1275 C CA . GLU A 1 157 ? 4.445 14.529 -11.624 1.00 78.81 157 GLU A CA 1
ATOM 1276 C C . GLU A 1 157 ? 3.222 15.425 -11.923 1.00 78.81 157 GLU A C 1
ATOM 1278 O O . GLU A 1 157 ? 3.058 16.445 -11.253 1.00 78.81 157 GLU A O 1
ATOM 1283 N N . GLN A 1 158 ? 2.374 15.050 -12.892 1.00 66.00 158 GLN A N 1
ATOM 1284 C CA . GLN A 1 158 ? 1.121 15.738 -13.262 1.00 66.00 158 GLN A CA 1
ATOM 1285 C C . GLN A 1 158 ? -0.061 15.369 -12.359 1.00 66.00 158 GLN A C 1
ATOM 1287 O O . GLN A 1 158 ? -0.851 16.293 -12.054 1.00 66.00 158 GLN A O 1
#

InterPro domains:
  IPR000488 Death domain [PF00531] (80-157)
  IPR000488 Death domain [PS50017] (76-158)
  IPR000488 Death domain [SM00005] (65-158)
  IPR001875 Death effector domain [PF01335] (1-62)
  IPR001875 Death effector domain [PS50168] (1-59)
  IPR011029 Death-like domain superfamily [G3DSA:1.10.533.10] (1-69)
  IPR011029 Death-like domain superfamily [G3DSA:1.10.533.10] (70-158)
  IPR011029 Death-like domain superfamily [SSF47986] (1-112)
  IPR011029 Death-like domain superfamily [SSF47986] (76-158)
  IPR016729 FAS-associated death domain protein [PTHR15077] (25-157)

Solvent-accessible surface area (backbone atoms only — not comparable to full-atom values): 9335 Å² total; per-residue (Å²): 108,75,78,76,38,55,89,79,41,54,69,74,65,51,70,70,50,86,48,74,64,56,50,52,51,52,33,44,76,68,63,58,32,45,99,92,37,50,66,53,52,43,54,52,30,54,74,71,66,38,60,70,59,36,50,53,53,47,48,59,57,74,54,68,72,88,78,64,91,83,66,73,87,78,84,53,62,65,46,49,53,55,43,38,76,71,47,62,92,60,42,66,61,40,39,51,61,68,70,47,52,71,72,57,53,52,53,38,46,69,74,38,68,93,37,67,48,58,33,42,47,52,48,52,50,50,44,37,65,74,44,48,95,72,56,46,70,68,56,53,35,51,24,28,46,74,63,73,36,46,75,54,26,56,64,58,73,106

Organism: Baryphthengus martii (NCBI:txid176943)

Foldseek 3Di:
DLVLCCVPDPPVCSVPDPDPVVVVVVCVVSVVDDLVHCPSVLVVCVVVVVVVVNVVVVCSVVVVPDDDPVPPPDDPPQLLVLCLVQDFPCLVQLLVLLVHDPVQLVVLCVVDPPDRSSSSSVSLVVSCVVCPPNDDLVSSLVSCVVVVVNVSSVSSVD